Protein AF-A0A662ZD49-F1 (afdb_monomer_lite)

Secondary structure (DSSP, 8-state):
---------TTSPPPHHHHHHHHHHHTS----BTTBPPPPHHHHHHHHHHHHHHHHHH-PPP------HHHHHHHHHT-TTHHHHHHHHHHHHHH-HHHHTT--

Organism: NCBI:txid83771

Foldseek 3Di:
DDDDDDDDDPPDDDDPVVVVVVVVVVPDDDDADPVGDDDDPVRVVVVVVVVVVVCVVPDDDDDDDDDDPVVVVVLCVVDPCSVVVVVVVVVVCVVDPVSVVVVD

Radius of gyration: 25.21 Å; chains: 1; bounding box: 62×42×56 Å

Sequence (104 aa):
MGNIDFKLDPNKKLTKDEIEMLKNAQNLPFEPDEDAPELSPEQIEEFKRIIAERRELSRKKTVSLRISQSTLNIAKSFGSSYTSVLANILENVFRDPKALKKYL

Structure (mmCIF, N/CA/C/O backbone):
data_AF-A0A662ZD49-F1
#
_entry.id   AF-A0A662ZD49-F1
#
loop_
_atom_site.group_PDB
_atom_site.id
_atom_site.type_symbol
_atom_site.label_atom_id
_atom_site.label_alt_id
_atom_site.label_comp_id
_atom_site.label_asym_id
_atom_site.label_entity_id
_atom_site.label_seq_id
_atom_site.pdbx_PDB_ins_code
_atom_site.Cartn_x
_atom_site.Cartn_y
_atom_site.Cartn_z
_atom_site.occupancy
_atom_site.B_iso_or_equiv
_atom_site.auth_seq_id
_atom_site.auth_comp_id
_atom_site.auth_asym_id
_atom_site.auth_atom_id
_atom_site.pdbx_PDB_model_num
ATOM 1 N N . MET A 1 1 ? -24.145 32.332 2.855 1.00 39.84 1 MET A N 1
ATOM 2 C CA . MET A 1 1 ? -24.060 31.091 3.652 1.00 39.84 1 MET A CA 1
ATOM 3 C C . MET A 1 1 ? -22.603 30.930 4.056 1.00 39.84 1 MET A C 1
ATOM 5 O O . MET A 1 1 ? -21.771 30.800 3.169 1.00 39.84 1 MET A O 1
ATOM 9 N N . GLY A 1 2 ? -22.270 31.110 5.337 1.00 47.97 2 GLY A N 1
ATOM 10 C CA . GLY A 1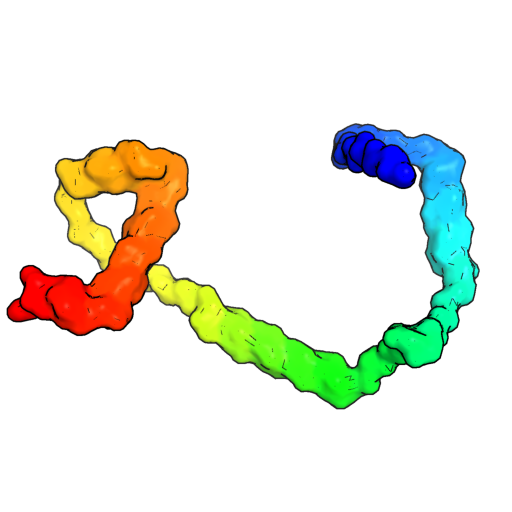 2 ? -20.892 30.978 5.825 1.00 47.97 2 GLY A CA 1
ATOM 11 C C . GLY A 1 2 ? -20.531 29.507 6.009 1.00 47.97 2 GLY A C 1
ATOM 12 O O . GLY A 1 2 ? -21.339 28.753 6.544 1.00 47.97 2 GLY A O 1
ATOM 13 N N . ASN A 1 3 ? -19.351 29.097 5.549 1.00 50.38 3 ASN A N 1
ATOM 14 C CA . ASN A 1 3 ? -18.844 27.749 5.794 1.00 50.38 3 ASN A CA 1
ATOM 15 C C . ASN A 1 3 ? -18.407 27.648 7.263 1.00 50.38 3 ASN A C 1
ATOM 17 O O . ASN A 1 3 ? -17.655 28.498 7.740 1.00 50.38 3 ASN A O 1
ATOM 21 N N . ILE A 1 4 ? -18.911 26.646 7.986 1.00 65.88 4 ILE A N 1
ATOM 22 C CA . ILE A 1 4 ? -18.518 26.357 9.368 1.00 65.88 4 ILE A CA 1
ATOM 23 C C . ILE A 1 4 ? -17.452 25.265 9.306 1.00 65.88 4 ILE A C 1
ATOM 25 O O . ILE A 1 4 ? -17.765 24.103 9.057 1.00 65.88 4 ILE A O 1
ATOM 29 N N . ASP A 1 5 ? -16.196 25.633 9.536 1.00 59.84 5 ASP A N 1
ATOM 30 C CA . ASP A 1 5 ? -15.099 24.673 9.642 1.00 59.84 5 ASP A CA 1
ATOM 31 C C . ASP A 1 5 ? -15.102 24.048 11.046 1.00 59.84 5 ASP A C 1
ATOM 33 O O . ASP A 1 5 ? -14.494 24.570 11.983 1.00 59.84 5 ASP A O 1
ATOM 37 N N . PHE A 1 6 ? -15.811 22.929 11.220 1.00 71.75 6 PHE A N 1
ATOM 38 C CA . PHE A 1 6 ? -15.762 22.158 12.463 1.00 71.75 6 PHE A CA 1
ATOM 39 C C . PHE A 1 6 ? -14.543 21.226 12.459 1.00 71.75 6 PHE A C 1
ATOM 41 O O . PHE A 1 6 ? -14.457 20.293 11.659 1.00 71.75 6 PHE A O 1
ATOM 48 N N . LYS A 1 7 ? -13.586 21.464 13.361 1.00 72.19 7 LYS A N 1
ATOM 49 C CA . LYS A 1 7 ? -12.433 20.578 13.577 1.00 72.19 7 LYS A CA 1
ATOM 50 C C . LYS A 1 7 ? -12.725 19.623 14.732 1.00 72.19 7 LYS A C 1
ATOM 52 O O . LYS A 1 7 ? -12.886 20.057 15.867 1.00 72.19 7 LYS A O 1
ATOM 57 N N . LEU A 1 8 ? -12.784 18.327 14.428 1.00 73.75 8 LEU A N 1
ATOM 58 C CA . LEU A 1 8 ? -12.949 17.266 15.419 1.00 73.75 8 LEU A CA 1
ATOM 59 C C . LEU A 1 8 ? -11.576 16.866 15.982 1.00 73.75 8 LEU A C 1
ATOM 61 O O . LEU A 1 8 ? -10.715 16.406 15.234 1.00 73.75 8 LEU A O 1
ATOM 65 N N . ASP A 1 9 ? -11.382 17.014 17.293 1.00 77.50 9 ASP A N 1
ATOM 66 C CA . ASP A 1 9 ? -10.177 16.556 17.993 1.00 77.50 9 ASP A CA 1
ATOM 67 C C . ASP A 1 9 ? -10.324 15.087 18.439 1.00 77.50 9 ASP A C 1
ATOM 69 O O . ASP A 1 9 ? -11.070 14.809 19.381 1.00 77.50 9 ASP A O 1
ATOM 73 N N . PRO A 1 10 ? -9.589 14.125 17.846 1.00 73.38 10 PRO A N 1
ATOM 74 C CA . PRO A 1 10 ? -9.767 12.693 18.123 1.00 73.38 10 PRO A CA 1
ATOM 75 C C . PRO A 1 10 ? -9.302 12.253 19.523 1.00 73.38 10 PRO A C 1
ATOM 77 O O . PRO A 1 10 ? -9.640 11.160 19.968 1.00 73.38 10 PRO A O 1
ATOM 80 N N . ASN A 1 11 ? -8.530 13.085 20.230 1.00 78.12 11 ASN A N 1
ATOM 81 C CA . ASN A 1 11 ? -8.018 12.787 21.575 1.00 78.12 11 ASN A CA 1
ATOM 82 C C . ASN A 1 11 ? -8.906 13.333 22.705 1.00 78.12 11 ASN A C 1
ATOM 84 O O . ASN A 1 11 ? -8.639 13.075 23.883 1.00 78.12 11 ASN A O 1
ATOM 88 N N . LYS A 1 12 ? -9.940 14.115 22.379 1.00 82.88 12 LYS A N 1
ATOM 89 C CA . LYS A 1 12 ? -10.840 14.688 23.377 1.00 82.88 12 LYS A CA 1
ATOM 90 C C . LYS A 1 12 ? -11.810 13.604 23.852 1.00 82.88 12 LYS A C 1
ATOM 92 O O . LYS A 1 12 ? -12.560 13.041 23.062 1.00 82.88 12 LYS A O 1
ATOM 97 N N . LYS A 1 13 ? -11.795 13.300 25.153 1.00 81.19 13 LYS A N 1
ATOM 98 C CA . LYS A 1 13 ? -12.780 12.386 25.751 1.00 81.19 13 LYS A CA 1
ATOM 99 C C . LYS A 1 13 ? -14.166 13.026 25.690 1.00 81.19 13 LYS A C 1
ATOM 101 O O . LYS A 1 13 ? -14.295 14.206 26.013 1.00 81.19 13 LYS A O 1
ATOM 106 N N . LEU A 1 14 ? -15.172 12.236 25.315 1.00 81.31 14 LEU A N 1
ATOM 107 C CA . LEU A 1 14 ? -16.560 12.688 25.319 1.00 81.31 14 LEU A CA 1
ATOM 108 C C . LEU A 1 14 ? -16.999 13.060 26.739 1.00 81.31 14 LEU A C 1
ATOM 110 O O . LEU A 1 14 ? -16.646 12.396 27.720 1.00 81.31 14 LEU A O 1
ATOM 114 N N . THR A 1 15 ? -17.770 14.133 26.835 1.00 86.69 15 THR A N 1
ATOM 115 C CA . THR A 1 15 ? -18.461 14.534 28.058 1.00 86.69 15 THR A CA 1
ATOM 116 C C . THR A 1 15 ? -19.583 13.547 28.386 1.00 86.69 15 THR A C 1
ATOM 118 O O . THR A 1 15 ? -20.021 12.762 27.543 1.00 86.69 15 THR A O 1
ATOM 121 N N . LYS A 1 16 ? -20.047 13.552 29.642 1.00 86.19 16 LYS A N 1
ATOM 122 C CA . LYS A 1 16 ? -21.128 12.656 30.087 1.00 86.19 16 LYS A CA 1
ATOM 123 C C . LYS A 1 16 ? -22.412 12.877 29.281 1.00 86.19 16 LYS A C 1
ATOM 125 O O . LYS A 1 16 ? -23.036 11.898 28.887 1.00 86.19 16 LYS A O 1
ATOM 130 N N . ASP A 1 17 ? -22.714 14.133 28.971 1.00 84.69 17 ASP A N 1
ATOM 131 C CA . ASP A 1 17 ? -23.902 14.534 28.217 1.00 84.69 17 ASP A CA 1
ATOM 132 C C . ASP A 1 17 ? -23.824 14.066 26.754 1.00 84.69 17 ASP A C 1
ATOM 134 O O . ASP A 1 17 ? -24.794 13.538 26.219 1.00 84.69 17 ASP A O 1
ATOM 138 N N . GLU A 1 18 ? -22.651 14.158 26.113 1.00 84.56 18 GLU A N 1
ATOM 139 C CA . GLU A 1 18 ? -22.438 13.628 24.755 1.00 84.56 18 GLU A CA 1
ATOM 140 C C . GLU A 1 18 ? -22.567 12.095 24.712 1.00 84.56 18 GLU A C 1
ATOM 142 O O . GLU A 1 18 ? -23.121 11.534 23.767 1.00 84.56 18 GLU A O 1
ATOM 147 N N . ILE A 1 19 ? -22.095 11.397 25.750 1.00 86.50 19 ILE A N 1
ATOM 148 C CA . ILE A 1 19 ? -22.262 9.941 25.875 1.00 86.50 19 ILE A CA 1
ATOM 149 C C . ILE A 1 19 ? -23.743 9.580 26.042 1.00 86.50 19 ILE A C 1
ATOM 151 O O . ILE A 1 19 ? -24.203 8.586 25.481 1.00 86.50 19 ILE A O 1
ATOM 155 N N . GLU A 1 20 ? -24.493 10.364 26.811 1.00 87.44 20 GLU A N 1
ATOM 156 C CA . GLU A 1 20 ? -25.929 10.170 26.997 1.00 87.44 20 GLU A CA 1
ATOM 157 C C . GLU A 1 20 ? -26.712 10.456 25.708 1.00 87.44 20 GLU A C 1
ATOM 159 O O . GLU A 1 20 ? -27.576 9.665 25.332 1.00 87.44 20 GLU A O 1
ATOM 164 N N . MET A 1 21 ? -26.329 11.490 24.952 1.00 86.25 21 MET A N 1
ATOM 165 C CA . MET A 1 21 ? -26.856 11.748 23.608 1.00 86.25 21 MET A CA 1
ATOM 166 C C . MET A 1 21 ? -26.622 10.570 22.658 1.00 86.25 21 MET A C 1
ATOM 168 O O . MET A 1 21 ? -27.554 10.160 21.970 1.00 86.25 21 MET A O 1
ATOM 172 N N . LEU A 1 22 ? -25.421 9.981 22.644 1.00 86.69 22 LEU A N 1
ATOM 173 C CA . LEU A 1 22 ? -25.130 8.801 21.820 1.00 86.69 22 LEU A CA 1
ATOM 174 C C . LEU A 1 22 ? -25.977 7.587 22.221 1.00 86.69 22 LEU A C 1
ATOM 176 O O . LEU A 1 22 ? -26.464 6.865 21.354 1.00 86.69 22 LEU A O 1
ATOM 180 N N . LYS A 1 23 ? -26.186 7.369 23.525 1.00 87.19 23 LYS A N 1
ATOM 181 C CA . LYS A 1 23 ? -27.062 6.295 24.019 1.00 87.19 23 LYS A CA 1
ATOM 182 C C . LYS A 1 23 ? -28.514 6.512 23.607 1.00 87.19 23 LYS A C 1
ATOM 184 O O . LYS A 1 23 ? -29.183 5.558 23.225 1.00 87.19 23 LYS A O 1
ATOM 189 N N . ASN A 1 24 ? -29.001 7.746 23.654 1.00 87.06 24 ASN A N 1
ATOM 190 C CA . ASN A 1 24 ? -30.351 8.069 23.204 1.00 87.06 24 ASN A CA 1
ATOM 191 C C . ASN A 1 24 ? -30.483 7.884 21.686 1.00 87.06 24 ASN A C 1
ATOM 193 O O . ASN A 1 24 ? -31.442 7.265 21.241 1.00 87.06 24 ASN A O 1
ATOM 197 N N . ALA A 1 25 ? -29.484 8.316 20.910 1.00 84.19 25 ALA A N 1
ATOM 198 C CA . ALA A 1 25 ? -29.425 8.112 19.463 1.00 84.19 25 ALA A CA 1
ATOM 199 C C . ALA A 1 25 ? -29.426 6.626 19.069 1.00 84.19 25 ALA A C 1
ATOM 201 O O . ALA A 1 25 ? -30.072 6.253 18.098 1.00 84.19 25 ALA A O 1
ATOM 202 N N . GLN A 1 26 ? -28.758 5.765 19.841 1.00 83.19 26 GLN A N 1
ATOM 203 C CA . GLN A 1 26 ? -28.771 4.319 19.611 1.00 83.19 26 GLN A CA 1
ATOM 204 C C . GLN A 1 26 ? -30.167 3.695 19.779 1.00 83.19 26 GLN A C 1
ATOM 206 O O . GLN A 1 26 ? -30.452 2.675 19.159 1.00 83.19 26 GLN A O 1
ATOM 211 N N . ASN A 1 27 ? -31.019 4.287 20.621 1.00 83.94 27 ASN A N 1
ATOM 212 C CA . ASN A 1 27 ? -32.375 3.803 20.889 1.00 83.94 27 ASN A CA 1
ATOM 213 C C . ASN A 1 27 ? -33.438 4.427 19.969 1.00 83.94 27 ASN A C 1
ATOM 215 O O . ASN A 1 27 ? -34.618 4.106 20.118 1.00 83.94 27 ASN A O 1
ATOM 219 N N . LEU A 1 28 ? -33.061 5.324 19.049 1.00 82.62 28 LEU A N 1
ATOM 220 C CA . LEU A 1 28 ? -34.008 5.844 18.066 1.00 82.62 28 LEU A CA 1
ATOM 221 C C . LEU A 1 28 ? -34.423 4.720 17.101 1.00 82.62 28 LEU A C 1
ATOM 223 O O . LEU A 1 28 ? -33.564 3.947 16.668 1.00 82.62 28 LEU A O 1
ATOM 227 N N . PRO A 1 29 ? -35.716 4.625 16.741 1.00 78.38 29 PRO A N 1
ATOM 228 C CA . PRO A 1 29 ? -36.148 3.710 15.698 1.00 78.38 29 PRO A CA 1
ATOM 229 C C . PRO A 1 29 ? -35.458 4.090 14.384 1.00 78.38 29 PRO A C 1
ATOM 231 O O . PRO A 1 29 ? -35.478 5.247 13.966 1.00 78.38 29 PRO A O 1
ATOM 234 N N . PHE A 1 30 ? -34.809 3.109 13.765 1.00 73.12 30 PHE A N 1
ATOM 235 C CA . PHE A 1 30 ? -34.232 3.246 12.436 1.00 73.12 30 PHE A CA 1
ATOM 236 C C . PHE A 1 30 ? -35.296 2.828 11.422 1.00 73.12 30 PHE A C 1
ATOM 238 O O . PHE A 1 30 ? -35.609 1.644 11.311 1.00 73.12 30 PHE A O 1
ATOM 245 N N . GLU A 1 31 ? -35.869 3.804 10.724 1.00 76.25 31 GLU A N 1
ATOM 246 C CA . GLU A 1 31 ? -36.772 3.571 9.601 1.00 76.25 31 GLU A CA 1
ATOM 247 C C . GLU A 1 31 ? -36.030 3.947 8.312 1.00 76.25 31 GLU A C 1
ATOM 249 O O . GLU A 1 31 ? -35.549 5.080 8.204 1.00 76.25 31 GLU A O 1
ATOM 254 N N . PRO A 1 32 ? -35.856 3.009 7.364 1.00 72.12 32 PRO A N 1
ATOM 255 C CA . PRO A 1 32 ? -35.240 3.318 6.083 1.00 72.12 32 PRO A CA 1
ATOM 256 C C . PRO A 1 32 ? -36.101 4.326 5.314 1.00 72.12 32 PRO A C 1
ATOM 258 O O . PRO A 1 32 ? -37.321 4.189 5.238 1.00 72.12 32 PRO A O 1
ATOM 261 N N . ASP A 1 33 ? -35.442 5.344 4.765 1.00 81.38 33 ASP A N 1
ATOM 262 C CA . ASP A 1 33 ? -36.071 6.421 3.995 1.00 81.38 33 ASP A CA 1
ATOM 263 C C . ASP A 1 33 ? -36.528 5.908 2.612 1.00 81.38 33 ASP A C 1
ATOM 265 O O . ASP A 1 33 ? -35.930 4.970 2.075 1.00 81.38 33 ASP A O 1
ATOM 269 N N . GLU A 1 34 ? -37.541 6.529 1.996 1.00 76.00 34 GLU A N 1
ATOM 270 C CA . GLU A 1 34 ? -37.999 6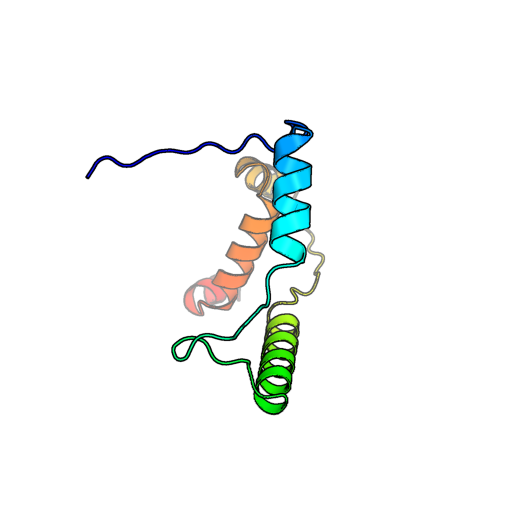.170 0.638 1.00 76.00 34 GLU A CA 1
ATOM 271 C C . GLU A 1 34 ? -36.882 6.354 -0.401 1.00 76.00 34 GLU A C 1
ATOM 273 O O . GLU A 1 34 ? -36.745 5.546 -1.322 1.00 76.00 34 GLU A O 1
ATOM 278 N N . ASP A 1 35 ? -36.042 7.377 -0.223 1.00 77.88 35 ASP A N 1
ATOM 279 C CA . ASP A 1 35 ? -34.882 7.653 -1.077 1.00 77.88 35 ASP A CA 1
ATOM 280 C C . ASP A 1 35 ? -33.650 6.784 -0.734 1.00 77.88 35 ASP A C 1
ATOM 282 O O . ASP A 1 35 ? -32.671 6.759 -1.489 1.00 77.88 35 ASP A O 1
ATOM 286 N N . ALA A 1 36 ? -33.673 6.054 0.389 1.00 73.25 36 ALA A N 1
ATOM 287 C CA . ALA A 1 36 ? -32.572 5.209 0.857 1.00 73.25 36 ALA A CA 1
ATOM 288 C C . ALA A 1 36 ? -33.074 3.865 1.427 1.00 73.25 36 ALA A C 1
ATOM 290 O O . ALA A 1 36 ? -32.903 3.591 2.622 1.00 73.25 36 ALA A O 1
ATOM 291 N N . PRO A 1 37 ? -33.662 3.001 0.575 1.00 79.75 37 PRO A N 1
ATOM 292 C CA . PRO A 1 37 ? -34.156 1.700 0.998 1.00 79.75 37 PRO A CA 1
ATOM 293 C C . PRO A 1 37 ? -33.012 0.780 1.439 1.00 79.75 37 PRO A C 1
ATOM 295 O O . PRO A 1 37 ? -31.866 0.903 0.991 1.00 79.75 37 PRO A O 1
ATOM 298 N N . GLU A 1 38 ? -33.329 -0.197 2.287 1.00 79.75 38 GLU A N 1
ATOM 299 C CA . GLU A 1 38 ? -32.371 -1.246 2.631 1.00 79.75 38 GLU A CA 1
ATOM 300 C C . GLU A 1 38 ? -31.991 -2.071 1.395 1.00 79.75 38 GLU A C 1
ATOM 302 O O . GLU A 1 38 ? -32.825 -2.398 0.547 1.00 79.75 38 GLU A O 1
ATOM 307 N N . LEU A 1 39 ? -30.708 -2.429 1.300 1.00 80.69 39 LEU A N 1
ATOM 308 C CA . LEU A 1 39 ? -30.226 -3.294 0.229 1.00 80.69 39 LEU A CA 1
ATOM 309 C C . LEU A 1 39 ? -30.839 -4.690 0.368 1.00 80.69 39 LEU A C 1
ATOM 311 O O . LEU A 1 39 ? -30.765 -5.311 1.430 1.00 80.69 39 LEU A O 1
ATOM 315 N N . SER A 1 40 ? -31.363 -5.214 -0.739 1.00 84.56 40 SER A N 1
ATOM 316 C CA . SER A 1 40 ? -31.808 -6.604 -0.822 1.00 84.56 40 SER A CA 1
ATOM 317 C C . SER A 1 40 ? -30.650 -7.562 -0.486 1.00 84.56 40 SER A C 1
ATOM 319 O O . SER A 1 40 ? -29.497 -7.278 -0.842 1.00 84.56 40 SER A O 1
ATOM 321 N N . PRO A 1 41 ? -30.922 -8.728 0.134 1.00 85.69 41 PRO A N 1
ATOM 322 C CA . PRO A 1 41 ? -29.915 -9.762 0.369 1.00 85.69 41 PRO A CA 1
ATOM 323 C C . PRO A 1 41 ? -29.099 -10.108 -0.885 1.00 85.69 41 PRO A C 1
ATOM 325 O O . PRO A 1 41 ? -27.884 -10.286 -0.795 1.00 85.69 41 PRO A O 1
ATOM 328 N N . GLU A 1 42 ? -29.741 -10.120 -2.057 1.00 84.88 42 GLU A N 1
ATOM 329 C CA . GLU A 1 42 ? -29.095 -10.397 -3.346 1.00 84.88 42 GLU A CA 1
ATOM 330 C C . GLU A 1 42 ? -28.084 -9.305 -3.730 1.00 84.88 42 GLU A C 1
ATOM 332 O O . GLU A 1 42 ? -26.961 -9.597 -4.142 1.00 84.88 42 GLU A O 1
ATOM 337 N N . GLN A 1 43 ? -28.439 -8.034 -3.519 1.00 85.88 43 GLN A N 1
ATOM 338 C CA . GLN A 1 43 ? -27.544 -6.903 -3.778 1.00 85.88 43 GLN A CA 1
ATOM 339 C C . GLN A 1 43 ? -26.335 -6.943 -2.839 1.00 85.88 43 GLN A C 1
ATOM 341 O O . GLN A 1 43 ? -25.205 -6.688 -3.258 1.00 85.88 43 GLN A O 1
ATOM 346 N N . ILE A 1 44 ? -26.544 -7.310 -1.570 1.00 87.75 44 ILE A N 1
ATOM 347 C CA . ILE A 1 44 ? -25.460 -7.476 -0.593 1.00 87.75 44 ILE A CA 1
ATOM 348 C C . ILE A 1 44 ? -24.481 -8.568 -1.048 1.00 87.75 44 ILE A C 1
ATOM 350 O O . ILE A 1 44 ? -23.263 -8.392 -0.930 1.00 87.75 44 ILE A O 1
ATOM 354 N N . GLU A 1 45 ? -24.977 -9.692 -1.564 1.00 89.44 45 GLU A N 1
ATOM 355 C CA . GLU A 1 45 ? -24.128 -10.755 -2.110 1.00 89.44 45 GLU A CA 1
ATOM 356 C C . GLU A 1 45 ? -23.356 -10.308 -3.355 1.00 89.44 45 GLU A C 1
ATOM 358 O O . GLU A 1 45 ? -22.153 -10.578 -3.461 1.00 89.44 45 GLU A O 1
ATOM 363 N N . GLU A 1 46 ? -23.994 -9.559 -4.253 1.00 88.12 46 GLU A N 1
ATOM 364 C CA . GLU A 1 46 ? -23.335 -8.997 -5.431 1.00 88.12 46 GLU A CA 1
ATOM 365 C C . GLU A 1 46 ? -22.196 -8.043 -5.038 1.00 88.12 46 GLU A C 1
ATOM 367 O O . GLU A 1 46 ? -21.066 -8.180 -5.520 1.00 88.12 46 GLU A O 1
ATOM 372 N N . PHE A 1 47 ? -22.434 -7.145 -4.077 1.00 87.62 47 PHE A N 1
ATOM 373 C CA . PHE A 1 47 ? -21.390 -6.266 -3.551 1.00 87.62 47 PHE A CA 1
ATOM 374 C C . PHE A 1 47 ? -20.232 -7.052 -2.937 1.00 87.62 47 PHE A C 1
ATOM 376 O O . PHE A 1 47 ? -19.068 -6.732 -3.197 1.00 87.62 47 PHE A O 1
ATOM 383 N N . LYS A 1 48 ? -20.513 -8.103 -2.157 1.00 88.62 48 LYS A N 1
ATOM 384 C CA . LYS A 1 48 ? -19.463 -8.970 -1.595 1.00 88.62 48 LYS A CA 1
ATOM 385 C C . LYS A 1 48 ? -18.613 -9.598 -2.697 1.00 88.62 48 LYS A C 1
ATOM 387 O O . LYS A 1 48 ? -17.386 -9.609 -2.571 1.00 88.62 48 LYS A O 1
ATOM 392 N N . ARG A 1 49 ? -19.239 -10.069 -3.778 1.00 89.62 49 ARG A N 1
ATOM 393 C CA . ARG A 1 49 ? -18.545 -10.649 -4.933 1.00 89.62 49 ARG A CA 1
ATOM 394 C C . ARG A 1 49 ? -17.644 -9.625 -5.625 1.00 89.62 49 ARG A C 1
ATOM 396 O O . ARG A 1 49 ? -16.457 -9.892 -5.798 1.00 89.62 49 ARG A O 1
ATOM 403 N N . ILE A 1 50 ? -18.168 -8.438 -5.935 1.00 87.38 50 ILE A N 1
ATOM 404 C CA . ILE A 1 50 ? -17.406 -7.353 -6.577 1.00 87.38 50 ILE A CA 1
ATOM 405 C C . ILE A 1 50 ? -16.227 -6.917 -5.697 1.00 87.38 50 ILE A C 1
ATOM 407 O O . ILE A 1 50 ? -15.120 -6.684 -6.186 1.00 87.38 50 ILE A O 1
ATOM 411 N N . ILE A 1 51 ? -16.435 -6.812 -4.383 1.00 86.06 51 ILE A N 1
ATOM 412 C CA . ILE A 1 51 ? -15.373 -6.457 -3.436 1.00 86.06 51 ILE A CA 1
ATOM 413 C C . ILE A 1 51 ? -14.292 -7.540 -3.406 1.00 86.06 51 ILE A C 1
ATOM 415 O O . ILE A 1 51 ? -13.106 -7.203 -3.382 1.00 86.06 51 ILE A O 1
ATOM 419 N N . ALA A 1 52 ? -14.669 -8.820 -3.401 1.00 86.50 52 ALA A N 1
ATOM 420 C CA . ALA A 1 52 ? -13.718 -9.927 -3.425 1.00 86.50 52 ALA A CA 1
ATOM 421 C C . ALA A 1 52 ? -12.866 -9.907 -4.704 1.00 86.50 52 ALA A C 1
ATOM 423 O O . ALA A 1 52 ? -11.639 -9.929 -4.610 1.00 86.50 52 ALA A O 1
ATOM 424 N N . GLU A 1 53 ? -13.494 -9.742 -5.867 1.00 86.12 53 GLU A N 1
ATOM 425 C CA . GLU A 1 53 ? -12.807 -9.664 -7.160 1.00 86.12 53 GLU A CA 1
ATOM 426 C C . GLU A 1 53 ? -11.860 -8.457 -7.230 1.00 86.12 53 GLU A C 1
ATOM 428 O O . GLU A 1 53 ? -10.682 -8.589 -7.571 1.00 86.12 53 GLU A O 1
ATOM 433 N N . ARG A 1 54 ? -12.319 -7.270 -6.812 1.00 85.19 54 ARG A N 1
ATOM 434 C CA . ARG A 1 54 ? -11.460 -6.077 -6.736 1.00 85.19 54 ARG A CA 1
ATOM 435 C C . ARG A 1 54 ? -10.290 -6.283 -5.782 1.00 85.19 54 ARG A C 1
ATOM 437 O O . ARG A 1 54 ? -9.173 -5.862 -6.085 1.00 85.19 54 ARG A O 1
ATOM 444 N N . ARG A 1 55 ? -10.512 -6.934 -4.635 1.00 81.94 55 ARG A N 1
ATOM 445 C CA . ARG A 1 55 ? -9.432 -7.280 -3.702 1.00 81.94 55 ARG A CA 1
ATOM 446 C C . ARG A 1 55 ? -8.415 -8.190 -4.375 1.00 81.94 55 ARG A C 1
ATOM 448 O O . ARG A 1 55 ? -7.229 -7.911 -4.260 1.00 81.94 55 ARG A O 1
ATOM 455 N N . GLU A 1 56 ? -8.843 -9.215 -5.100 1.00 80.94 56 GLU A N 1
ATOM 456 C CA . GLU A 1 56 ? -7.932 -10.104 -5.823 1.00 80.94 56 GLU A CA 1
ATOM 457 C C . GLU A 1 56 ? -7.137 -9.383 -6.915 1.00 80.94 56 GLU A C 1
ATOM 459 O O . GLU A 1 56 ? -5.916 -9.530 -6.961 1.00 80.94 56 GLU A O 1
ATOM 464 N N . LEU A 1 57 ? -7.780 -8.533 -7.717 1.00 77.81 57 LEU A N 1
ATOM 465 C CA . LEU A 1 57 ? -7.111 -7.732 -8.750 1.00 77.81 57 LEU A CA 1
ATOM 466 C C . LEU A 1 57 ? -6.135 -6.699 -8.163 1.00 77.81 57 LEU A C 1
ATOM 468 O O . LEU A 1 57 ? -5.086 -6.425 -8.742 1.00 77.81 57 LEU A O 1
ATOM 472 N N . SER A 1 58 ? -6.470 -6.123 -7.007 1.00 75.75 58 SER A N 1
ATOM 473 C CA . SER A 1 58 ? -5.647 -5.110 -6.329 1.00 75.75 58 SER A CA 1
ATOM 474 C C . SER A 1 58 ? -4.505 -5.691 -5.488 1.00 75.75 58 SER A C 1
ATOM 476 O O . SER A 1 58 ? -3.628 -4.942 -5.044 1.00 75.75 58 SER A O 1
ATOM 478 N N . ARG A 1 59 ? -4.481 -7.012 -5.253 1.00 81.00 59 ARG A N 1
ATOM 479 C CA . ARG A 1 59 ? -3.409 -7.672 -4.498 1.00 81.00 59 ARG A CA 1
ATOM 480 C C . ARG A 1 59 ? -2.110 -7.618 -5.294 1.00 81.00 59 ARG A C 1
ATOM 482 O O . ARG A 1 59 ? -1.836 -8.451 -6.157 1.00 81.00 59 ARG A O 1
ATOM 489 N N . LYS A 1 60 ? -1.270 -6.643 -4.952 1.00 79.44 60 LYS A N 1
ATOM 490 C CA . LYS A 1 60 ? 0.104 -6.556 -5.448 1.00 79.44 60 LYS A CA 1
ATOM 491 C C . LYS A 1 60 ? 0.874 -7.808 -5.026 1.00 79.44 60 LYS A C 1
ATOM 493 O O . LYS A 1 60 ? 0.885 -8.170 -3.851 1.00 79.44 60 LYS A O 1
ATOM 498 N N . LYS A 1 61 ? 1.524 -8.470 -5.983 1.00 83.19 61 LYS A N 1
ATOM 499 C CA . LYS A 1 61 ? 2.425 -9.594 -5.703 1.00 83.19 61 LYS A CA 1
ATOM 500 C C . LYS A 1 61 ? 3.794 -9.052 -5.299 1.00 83.19 61 LYS A C 1
ATOM 502 O O . LYS A 1 61 ? 4.339 -8.187 -5.981 1.00 83.19 61 LYS A O 1
ATOM 507 N N . THR A 1 62 ? 4.350 -9.566 -4.206 1.00 83.19 62 THR A N 1
ATOM 508 C CA . THR A 1 62 ? 5.700 -9.199 -3.767 1.00 83.19 62 THR A CA 1
ATOM 509 C C . THR A 1 62 ? 6.733 -9.851 -4.676 1.00 83.19 62 THR A C 1
ATOM 511 O O . THR A 1 62 ? 6.724 -11.065 -4.864 1.00 83.19 62 THR A O 1
ATOM 514 N N . VAL A 1 63 ? 7.643 -9.043 -5.213 1.00 84.19 63 VAL A N 1
ATOM 515 C CA . VAL A 1 63 ? 8.801 -9.490 -5.995 1.00 84.19 63 VAL A CA 1
ATOM 516 C C . VAL A 1 63 ? 10.078 -8.923 -5.380 1.00 84.19 63 VAL A C 1
ATOM 518 O O . VAL A 1 63 ? 10.084 -7.796 -4.885 1.00 84.19 63 VAL A O 1
ATOM 521 N N . SER A 1 64 ? 11.165 -9.694 -5.400 1.00 88.44 64 SER A N 1
ATOM 522 C CA . SER A 1 64 ? 12.481 -9.253 -4.922 1.00 88.44 64 SER A CA 1
ATOM 523 C C . SER A 1 64 ? 13.417 -9.036 -6.106 1.00 88.44 64 SER A C 1
ATOM 525 O O . SER A 1 64 ? 13.653 -9.950 -6.892 1.00 88.44 64 SER A O 1
ATOM 527 N N . LEU A 1 65 ? 13.954 -7.822 -6.229 1.00 88.88 65 LEU A N 1
ATOM 528 C CA . LEU A 1 65 ? 14.852 -7.411 -7.309 1.00 88.88 65 LEU A CA 1
ATOM 529 C C . LEU A 1 65 ? 16.177 -6.939 -6.712 1.00 88.88 65 LEU A C 1
ATOM 531 O O . LEU A 1 65 ? 16.193 -6.242 -5.697 1.00 88.88 65 LEU A O 1
ATOM 535 N N . ARG A 1 66 ? 17.296 -7.297 -7.347 1.00 90.69 66 ARG A N 1
ATOM 536 C CA . ARG A 1 66 ? 18.617 -6.800 -6.953 1.00 90.69 66 ARG A CA 1
ATOM 537 C C . ARG A 1 66 ? 18.918 -5.517 -7.720 1.00 90.69 66 ARG A C 1
ATOM 539 O O . ARG A 1 66 ? 18.869 -5.504 -8.944 1.00 90.69 66 ARG A O 1
ATOM 546 N N . ILE A 1 67 ? 19.263 -4.462 -6.992 1.00 90.44 67 ILE A N 1
ATOM 547 C CA . ILE A 1 67 ? 19.662 -3.163 -7.543 1.00 90.44 67 ILE A CA 1
ATOM 548 C C . ILE A 1 67 ? 21.030 -2.765 -6.990 1.00 90.44 67 ILE A C 1
ATOM 550 O O . ILE A 1 67 ? 21.427 -3.222 -5.917 1.00 90.44 67 ILE A O 1
ATOM 554 N N . SER A 1 68 ? 21.766 -1.934 -7.728 1.00 93.62 68 SER A N 1
ATOM 555 C CA . SER A 1 68 ? 23.049 -1.406 -7.263 1.00 93.62 68 SER A CA 1
ATOM 556 C C . SER A 1 68 ? 22.852 -0.406 -6.117 1.00 93.62 68 SER A C 1
ATOM 558 O O . SER A 1 68 ? 21.800 0.227 -5.979 1.00 93.62 68 SER A O 1
ATOM 560 N N . GLN A 1 69 ? 23.895 -0.221 -5.305 1.00 92.75 69 GLN A N 1
ATOM 561 C CA . GLN A 1 69 ? 23.858 0.725 -4.187 1.00 92.75 69 GLN A CA 1
ATOM 562 C C . GLN A 1 69 ? 23.644 2.174 -4.654 1.00 92.75 69 GLN A C 1
ATOM 564 O O . GLN A 1 69 ? 22.930 2.935 -4.003 1.00 92.75 69 GLN A O 1
ATOM 569 N N . SER A 1 70 ? 24.225 2.555 -5.796 1.00 93.38 70 SER A N 1
ATOM 570 C CA . SER A 1 70 ? 24.051 3.887 -6.382 1.00 93.38 70 SER A CA 1
ATOM 571 C C . SER A 1 70 ? 22.596 4.147 -6.773 1.00 93.38 70 SER A C 1
ATOM 573 O O 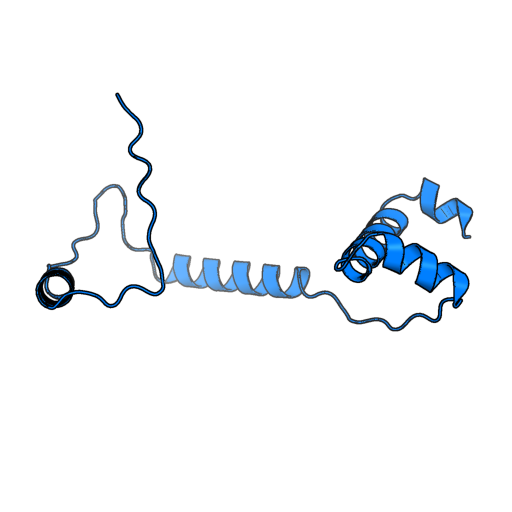. SER A 1 70 ? 22.044 5.185 -6.412 1.00 93.38 70 SER A O 1
ATOM 575 N N . THR A 1 71 ? 21.936 3.184 -7.421 1.00 89.94 71 THR A N 1
ATOM 576 C CA . THR A 1 71 ? 20.513 3.281 -7.773 1.00 89.94 71 THR A CA 1
ATOM 577 C C . THR A 1 71 ? 19.623 3.349 -6.534 1.00 89.94 71 THR A C 1
ATOM 579 O O . THR A 1 71 ? 18.669 4.124 -6.511 1.00 89.94 71 THR A O 1
ATOM 582 N N . LEU A 1 72 ? 19.945 2.599 -5.476 1.00 90.56 72 LEU A N 1
ATOM 583 C CA . LEU A 1 72 ? 19.199 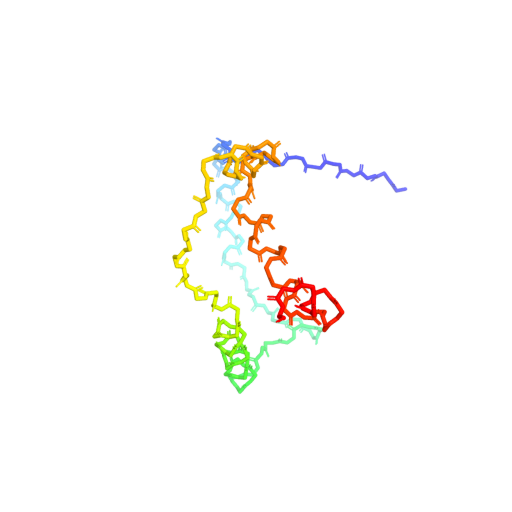2.665 -4.219 1.00 90.56 72 LEU A CA 1
ATOM 584 C C . LEU A 1 72 ? 19.297 4.050 -3.560 1.00 90.56 72 LEU A C 1
ATOM 586 O O . LEU A 1 72 ? 18.303 4.546 -3.033 1.00 90.56 72 LEU A O 1
ATOM 590 N N . ASN A 1 73 ? 20.468 4.687 -3.601 1.00 92.69 73 ASN A N 1
ATOM 591 C CA . ASN A 1 73 ? 20.647 6.034 -3.055 1.00 92.69 73 ASN A CA 1
ATOM 592 C C . ASN A 1 73 ? 19.813 7.070 -3.825 1.00 92.69 73 ASN A C 1
ATOM 594 O O . ASN A 1 73 ? 19.178 7.919 -3.202 1.00 92.69 73 ASN A O 1
ATOM 598 N N . ILE A 1 74 ? 19.760 6.956 -5.158 1.00 90.56 74 ILE A N 1
ATOM 599 C CA . ILE A 1 74 ? 18.894 7.789 -6.006 1.00 90.56 74 ILE A CA 1
ATOM 600 C C . ILE A 1 74 ? 17.423 7.537 -5.673 1.00 90.56 74 ILE A C 1
ATOM 602 O O . ILE A 1 74 ? 16.656 8.477 -5.538 1.00 90.56 74 ILE A O 1
ATOM 606 N N . ALA A 1 75 ? 17.015 6.282 -5.484 1.00 89.31 75 ALA A N 1
ATOM 607 C CA . ALA A 1 75 ? 15.637 5.990 -5.115 1.00 89.31 75 ALA A CA 1
ATOM 608 C C . ALA A 1 75 ? 15.263 6.650 -3.778 1.00 89.31 75 ALA A C 1
ATOM 610 O O . ALA A 1 75 ? 14.250 7.334 -3.683 1.00 89.31 75 ALA A O 1
ATOM 611 N N . LYS A 1 76 ? 16.109 6.505 -2.753 1.00 91.31 76 LYS A N 1
ATOM 612 C CA . LYS A 1 76 ? 15.870 7.086 -1.424 1.00 91.31 76 LYS A CA 1
ATOM 613 C C . LYS A 1 76 ? 15.770 8.615 -1.431 1.00 91.31 76 LYS A C 1
ATOM 615 O O . LYS A 1 76 ? 15.106 9.160 -0.552 1.00 91.31 76 LYS A O 1
ATOM 620 N N . SER A 1 77 ? 16.382 9.309 -2.395 1.00 92.00 77 SER A N 1
ATOM 621 C CA . SER A 1 77 ? 16.269 10.770 -2.488 1.00 92.00 77 SER A CA 1
ATOM 622 C C . SER A 1 77 ? 14.870 11.245 -2.902 1.00 92.00 77 SER A C 1
ATOM 624 O O . SER A 1 77 ? 14.531 12.396 -2.644 1.00 92.00 77 SER A O 1
ATOM 626 N N . PHE A 1 78 ? 14.018 10.364 -3.445 1.00 88.19 78 PHE A N 1
ATOM 627 C CA . PHE A 1 78 ? 12.611 10.666 -3.742 1.00 88.19 78 PHE A CA 1
ATOM 628 C C . PHE A 1 78 ? 11.716 10.771 -2.492 1.00 88.19 78 PHE A C 1
ATOM 630 O O . PHE A 1 78 ? 10.533 11.083 -2.613 1.00 88.19 78 PHE A O 1
ATOM 637 N N . GLY A 1 79 ? 12.258 10.527 -1.294 1.00 90.31 79 GLY A N 1
ATOM 638 C CA . GLY A 1 79 ? 11.552 10.662 -0.020 1.00 90.31 79 GLY A CA 1
ATOM 639 C C . GLY A 1 79 ? 11.163 9.327 0.615 1.00 90.31 79 GLY A C 1
ATOM 640 O O . GLY A 1 79 ? 11.539 8.251 0.152 1.00 90.31 79 GLY A O 1
ATOM 641 N N . SER A 1 80 ? 10.399 9.385 1.710 1.00 82.94 80 SER A N 1
ATOM 642 C CA . SER A 1 80 ? 10.033 8.213 2.526 1.00 82.94 80 SER A CA 1
ATOM 643 C C . SER A 1 80 ? 9.218 7.155 1.770 1.00 82.94 80 SER A C 1
ATOM 645 O O . SER A 1 80 ? 9.257 5.980 2.124 1.00 82.94 80 SER A O 1
ATOM 647 N N . SER A 1 81 ? 8.528 7.547 0.698 1.00 90.06 81 SER A N 1
ATOM 648 C CA . SER A 1 81 ? 7.699 6.688 -0.152 1.00 90.06 81 SER A CA 1
ATOM 649 C C . SER A 1 81 ? 8.420 6.172 -1.406 1.00 90.06 81 SER A C 1
ATOM 651 O O . SER A 1 81 ? 7.768 5.727 -2.353 1.00 90.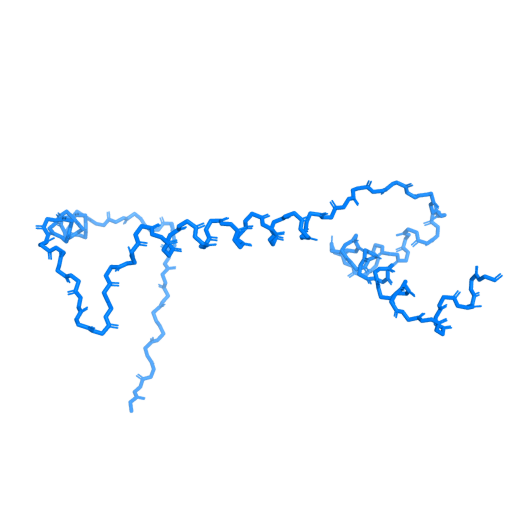06 81 SER A O 1
ATOM 653 N N . TYR A 1 82 ? 9.758 6.190 -1.433 1.00 90.38 82 TYR A N 1
ATOM 654 C CA . TYR A 1 82 ? 10.538 5.788 -2.609 1.00 90.38 82 TYR A CA 1
ATOM 655 C C . TYR A 1 82 ? 10.211 4.383 -3.137 1.00 90.38 82 TYR A C 1
ATOM 657 O O . TYR A 1 82 ? 10.245 4.154 -4.343 1.00 90.38 82 TYR A O 1
ATOM 665 N N . THR A 1 83 ? 9.856 3.438 -2.265 1.00 89.12 83 THR A N 1
ATOM 666 C CA . THR A 1 83 ? 9.448 2.081 -2.662 1.00 89.12 83 THR A CA 1
ATOM 667 C C . THR A 1 83 ? 8.152 2.085 -3.472 1.00 89.12 83 THR A C 1
ATOM 669 O O . THR A 1 83 ? 8.052 1.381 -4.475 1.00 89.12 83 THR A O 1
ATOM 672 N N . SER A 1 84 ? 7.187 2.926 -3.095 1.00 89.12 84 SER A N 1
ATOM 673 C CA . SER A 1 84 ? 5.944 3.131 -3.842 1.00 89.12 84 SER A CA 1
ATOM 674 C C . SER A 1 84 ? 6.204 3.796 -5.192 1.00 89.12 84 SER A C 1
ATOM 676 O O . SER A 1 84 ? 5.604 3.403 -6.191 1.00 89.12 84 SER A O 1
ATOM 678 N N . VAL A 1 85 ? 7.128 4.764 -5.241 1.00 89.81 85 VAL A N 1
ATOM 679 C CA . VAL A 1 85 ? 7.549 5.411 -6.494 1.00 89.81 85 VAL A CA 1
ATOM 680 C C . VAL A 1 85 ? 8.190 4.389 -7.435 1.00 89.81 85 VAL A C 1
ATOM 682 O O . VAL A 1 85 ? 7.800 4.311 -8.597 1.00 89.81 85 VAL A O 1
ATOM 685 N N . L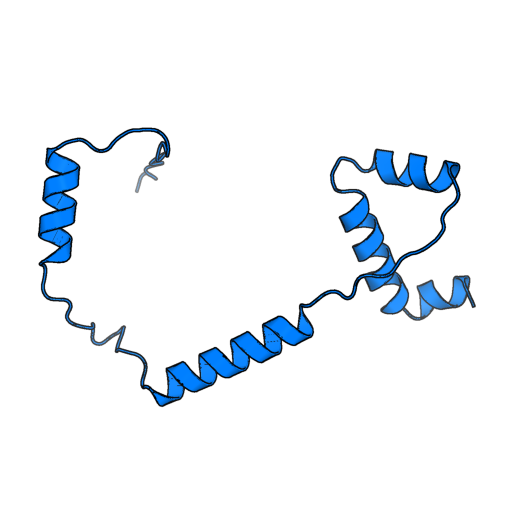EU A 1 86 ? 9.103 3.549 -6.936 1.00 89.94 86 LEU A N 1
ATOM 686 C CA . LEU A 1 86 ? 9.729 2.481 -7.721 1.00 89.94 86 LEU A CA 1
ATOM 687 C C . LEU A 1 86 ? 8.705 1.475 -8.257 1.00 89.94 86 LEU A C 1
ATOM 689 O O . LEU A 1 86 ? 8.751 1.130 -9.437 1.00 89.94 86 LEU A O 1
ATOM 693 N N . ALA A 1 87 ? 7.767 1.032 -7.416 1.00 89.12 87 ALA A N 1
ATOM 694 C CA . ALA A 1 87 ? 6.699 0.131 -7.840 1.00 89.12 87 ALA A CA 1
ATOM 695 C C . ALA A 1 87 ? 5.856 0.756 -8.963 1.00 89.12 87 ALA A C 1
ATOM 697 O O . ALA A 1 87 ? 5.579 0.098 -9.961 1.00 89.12 87 ALA A O 1
ATOM 698 N N . ASN A 1 88 ? 5.510 2.040 -8.841 1.00 89.81 88 ASN A N 1
ATOM 699 C CA . ASN A 1 88 ? 4.731 2.743 -9.856 1.00 89.81 88 ASN A CA 1
ATOM 700 C C . ASN A 1 88 ? 5.513 2.911 -11.170 1.00 89.81 88 ASN A C 1
ATOM 702 O O . ASN A 1 88 ? 4.957 2.706 -12.244 1.00 89.81 88 ASN A O 1
ATOM 706 N N . ILE A 1 89 ? 6.808 3.241 -11.113 1.00 89.88 89 ILE A N 1
ATOM 707 C CA . ILE A 1 89 ? 7.658 3.315 -12.313 1.00 89.88 89 ILE A CA 1
ATOM 708 C C . ILE A 1 89 ? 7.662 1.965 -13.034 1.00 89.88 89 ILE A C 1
ATOM 710 O O . ILE A 1 89 ? 7.416 1.926 -14.236 1.00 89.88 89 ILE A O 1
ATOM 714 N N . LEU A 1 90 ? 7.881 0.866 -12.306 1.00 89.56 90 LEU A N 1
ATOM 715 C CA . LEU A 1 90 ? 7.861 -0.480 -12.879 1.00 89.56 90 LEU A CA 1
ATOM 716 C C . LEU A 1 90 ? 6.509 -0.782 -13.537 1.00 89.56 90 LEU A C 1
ATOM 718 O O . LEU A 1 90 ? 6.475 -1.153 -14.708 1.00 89.56 90 LEU A O 1
ATOM 722 N N . GLU A 1 91 ? 5.401 -0.563 -12.826 1.00 88.94 91 GLU A N 1
ATOM 723 C CA . GLU A 1 91 ? 4.050 -0.779 -13.360 1.00 88.94 91 GLU A CA 1
ATOM 724 C C . GLU A 1 91 ? 3.792 0.036 -14.642 1.00 88.94 91 GLU A C 1
ATOM 726 O O . GLU A 1 91 ? 3.209 -0.490 -15.590 1.00 88.94 91 GLU A O 1
ATOM 731 N N . ASN A 1 92 ? 4.254 1.290 -14.713 1.00 89.81 92 ASN A N 1
ATOM 732 C CA . ASN A 1 92 ? 4.075 2.137 -15.896 1.00 89.81 92 ASN A CA 1
ATOM 733 C C . ASN A 1 92 ? 4.974 1.725 -17.068 1.00 89.81 92 ASN A C 1
ATOM 735 O O . ASN A 1 92 ? 4.509 1.711 -18.205 1.00 89.81 92 ASN A O 1
ATOM 739 N N . VAL A 1 93 ? 6.229 1.345 -16.814 1.00 92.19 93 VAL A N 1
ATOM 740 C CA . VAL A 1 93 ? 7.148 0.888 -17.871 1.00 92.19 93 VAL A CA 1
ATOM 741 C C . VAL A 1 93 ? 6.619 -0.378 -18.545 1.00 92.19 93 VAL A C 1
ATOM 743 O O . VAL A 1 93 ? 6.676 -0.477 -19.767 1.00 92.19 93 VAL A O 1
ATOM 746 N N . PHE A 1 94 ? 6.043 -1.317 -17.789 1.00 88.69 94 PHE A N 1
ATOM 747 C CA . PHE A 1 94 ? 5.430 -2.517 -18.372 1.00 88.69 94 PHE A CA 1
ATOM 748 C C . PHE A 1 94 ? 4.141 -2.233 -19.158 1.00 88.69 94 PHE A C 1
ATOM 750 O O . PHE A 1 94 ? 3.770 -3.028 -20.020 1.00 88.69 94 PHE A O 1
ATOM 757 N N . ARG A 1 95 ? 3.457 -1.115 -18.886 1.00 89.00 95 ARG A N 1
ATOM 758 C CA . ARG A 1 95 ? 2.245 -0.694 -19.609 1.00 89.00 95 ARG A CA 1
ATOM 759 C C . ARG A 1 95 ? 2.537 0.133 -20.860 1.00 89.00 95 ARG A C 1
ATOM 761 O O . ARG A 1 95 ? 1.649 0.251 -21.700 1.00 89.00 95 ARG A O 1
ATOM 768 N N . ASP A 1 96 ? 3.745 0.681 -21.001 1.00 91.50 96 ASP A N 1
ATOM 769 C CA . ASP A 1 96 ? 4.172 1.427 -22.187 1.00 91.50 96 ASP A CA 1
ATOM 770 C C . ASP A 1 96 ? 5.138 0.598 -23.063 1.00 91.50 96 ASP A C 1
ATOM 772 O O . ASP A 1 96 ? 6.332 0.491 -22.757 1.00 91.50 96 ASP A O 1
ATOM 776 N N . PRO A 1 97 ? 4.675 0.073 -24.217 1.00 85.00 97 PRO A N 1
ATOM 777 C CA . PRO A 1 97 ? 5.514 -0.689 -25.139 1.00 85.00 97 PRO A CA 1
ATOM 778 C C . PRO A 1 97 ? 6.742 0.079 -25.644 1.00 85.00 97 PRO A C 1
ATOM 780 O O . PRO A 1 97 ? 7.754 -0.536 -25.985 1.00 85.00 97 PRO A O 1
ATOM 783 N N . LYS A 1 98 ? 6.682 1.415 -25.727 1.00 89.44 98 LYS A N 1
ATOM 784 C CA . LYS A 1 98 ? 7.815 2.235 -26.184 1.00 89.44 98 LYS A CA 1
ATOM 785 C C . LYS A 1 98 ? 8.893 2.341 -25.111 1.00 89.44 98 LYS A C 1
ATOM 787 O O . LYS A 1 98 ? 10.076 2.302 -25.445 1.00 89.44 98 LYS A O 1
ATOM 792 N N . ALA A 1 99 ? 8.497 2.469 -23.846 1.00 84.75 99 ALA A N 1
ATOM 793 C CA . ALA A 1 99 ? 9.422 2.461 -22.720 1.00 84.75 99 ALA A CA 1
ATOM 794 C C . ALA A 1 99 ? 10.093 1.090 -22.571 1.00 84.75 99 ALA A C 1
ATOM 796 O O . ALA A 1 99 ? 11.311 1.028 -22.413 1.00 84.75 99 ALA A O 1
ATOM 797 N N . LEU A 1 100 ? 9.326 0.002 -22.705 1.00 88.69 100 LEU A N 1
ATOM 798 C CA . LEU A 1 100 ? 9.836 -1.362 -22.566 1.00 88.69 100 LEU A CA 1
ATOM 799 C C . LEU A 1 100 ? 10.878 -1.725 -23.638 1.00 88.69 100 LEU A C 1
ATOM 801 O O . LEU A 1 100 ? 11.888 -2.347 -23.321 1.00 88.69 100 LEU A O 1
ATOM 805 N N . LYS A 1 101 ? 10.690 -1.265 -24.884 1.00 88.75 101 LYS A N 1
ATOM 806 C CA . LYS A 1 101 ? 11.640 -1.479 -25.994 1.00 88.75 101 LYS A CA 1
ATOM 807 C C . LYS A 1 101 ? 13.054 -0.947 -25.742 1.00 88.75 101 LYS A C 1
ATOM 809 O O . LYS A 1 101 ? 13.964 -1.334 -26.455 1.00 88.75 101 LYS A O 1
ATOM 814 N N . LYS A 1 102 ? 13.255 -0.047 -24.777 1.00 86.56 102 LYS A N 1
ATOM 815 C CA . LYS A 1 102 ? 14.595 0.459 -24.429 1.00 86.56 102 LYS A CA 1
ATOM 816 C C . LYS A 1 102 ? 15.419 -0.539 -23.609 1.00 86.56 102 LYS A C 1
ATOM 818 O O . LYS A 1 102 ? 16.607 -0.309 -23.410 1.00 86.56 102 LYS A O 1
ATOM 823 N N . TYR A 1 103 ? 14.779 -1.591 -23.103 1.00 81.25 103 TYR A N 1
ATOM 824 C CA . TYR A 1 103 ? 15.361 -2.564 -22.180 1.00 81.25 103 TYR A CA 1
ATOM 825 C C . TYR A 1 103 ? 15.310 -4.010 -22.714 1.00 81.25 103 TYR A C 1
ATOM 827 O O . TYR A 1 103 ? 15.718 -4.919 -21.993 1.00 81.25 103 TYR A O 1
ATOM 835 N N . LEU A 1 104 ? 14.803 -4.210 -23.939 1.00 77.25 104 LEU A N 1
ATOM 836 C CA . LEU A 1 104 ? 14.766 -5.475 -24.687 1.00 77.25 104 LEU A CA 1
ATOM 837 C C . LEU A 1 104 ? 15.732 -5.394 -25.870 1.00 77.25 104 LEU A C 1
ATOM 839 O O . LEU A 1 104 ? 16.400 -6.413 -26.137 1.00 77.25 104 LEU A O 1
#

InterPro domains:
  IPR025528 BrnA antitoxin of type II toxin-antitoxin system [PF14384] (35-92)

pLDDT: mean 83.53, std 8.96, range [39.84, 93.62]